Protein AF-A0A653IXB2-F1 (afdb_monomer_lite)

Sequence (99 aa):
MSFIGHFTPVKSPQSNGISEAFVHTQKRDYVHVSPLRDAAAALALIETWIEDYNDYHPHSGLKMRSPRG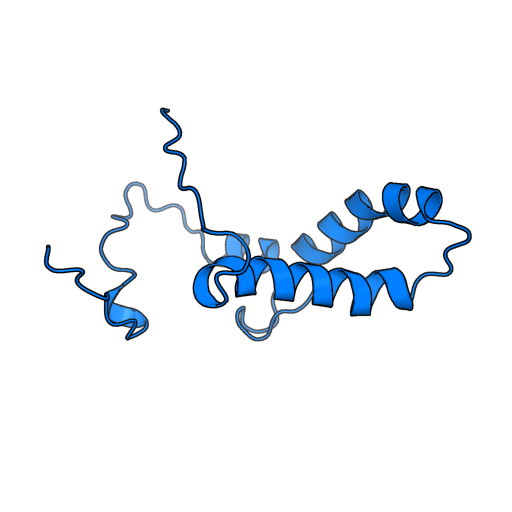FERVRLPRPEGCPVKKWRARLGIKAQTHRQ

Foldseek 3Di:
DDDDDDDDDDPPCVPCVVVVVVVVCCCVPPVVPDPDPDVVSVVVCPVVVVVCQQAPQFDVVQVGGHNVRSVVVVDDDDPDDDPPPPVVPPPPDDPPPDD

Radius of gyration: 18.0 Å; chains: 1; bounding box: 39×37×47 Å

pLDDT: mean 76.69, std 21.0, range [33.31, 96.44]

Structure (mmCIF, N/CA/C/O backbone):
data_AF-A0A653IXB2-F1
#
_entry.id   AF-A0A653IXB2-F1
#
loop_
_atom_site.group_PDB
_atom_site.id
_atom_site.type_symbol
_atom_site.label_atom_id
_atom_site.label_alt_id
_atom_site.label_comp_id
_atom_site.label_asym_id
_atom_site.label_entity_id
_atom_site.label_seq_id
_atom_site.pdbx_PDB_ins_code
_atom_site.Cartn_x
_atom_site.Cartn_y
_atom_site.Cartn_z
_atom_site.occupancy
_atom_site.B_iso_or_equiv
_atom_site.auth_seq_id
_atom_site.auth_comp_id
_atom_site.auth_asym_id
_atom_site.auth_atom_id
_atom_site.pdbx_PDB_model_num
ATOM 1 N N . MET A 1 1 ? -8.969 25.771 6.276 1.00 61.66 1 MET A N 1
ATOM 2 C CA . MET A 1 1 ? -8.312 24.705 7.063 1.00 61.66 1 MET A CA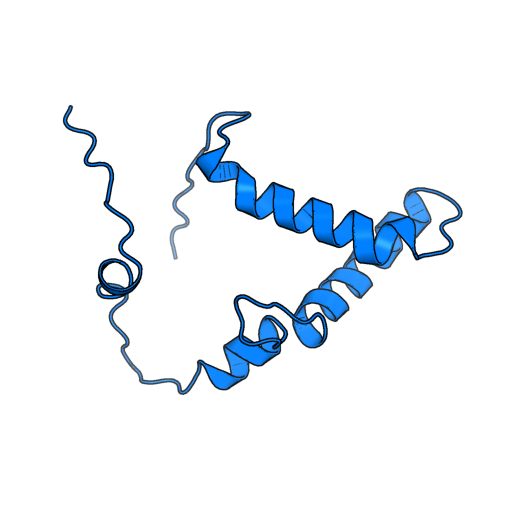 1
ATOM 3 C C . MET A 1 1 ? -6.826 25.007 7.146 1.00 61.66 1 MET A C 1
ATOM 5 O O . MET A 1 1 ? -6.214 25.133 6.095 1.00 61.66 1 MET A O 1
ATOM 9 N N . SER A 1 2 ? -6.253 25.118 8.344 1.00 72.88 2 SER A N 1
ATOM 10 C CA . SER A 1 2 ? -4.796 25.217 8.513 1.00 72.88 2 SER A CA 1
ATOM 11 C C . SER A 1 2 ? -4.231 23.827 8.803 1.00 72.88 2 SER A C 1
ATOM 13 O O . SER A 1 2 ? -4.715 23.153 9.711 1.00 72.88 2 SER A O 1
ATOM 15 N N . PHE A 1 3 ? -3.237 23.384 8.031 1.00 78.88 3 PHE A N 1
ATOM 16 C CA . PHE A 1 3 ? -2.489 22.158 8.322 1.00 78.88 3 PHE A CA 1
ATOM 17 C C . PHE A 1 3 ? -1.435 22.446 9.395 1.00 78.88 3 PHE A C 1
ATOM 19 O O . PHE A 1 3 ? -0.648 23.378 9.255 1.00 78.88 3 PHE A O 1
ATOM 26 N N . ILE A 1 4 ? -1.413 21.639 10.459 1.00 82.38 4 ILE A N 1
ATOM 27 C CA . ILE A 1 4 ? -0.357 21.673 11.479 1.00 82.38 4 ILE A CA 1
ATOM 28 C C . ILE A 1 4 ? 0.610 20.526 11.183 1.00 82.38 4 ILE A C 1
ATOM 30 O O . ILE A 1 4 ? 0.254 19.353 11.317 1.00 82.38 4 ILE A O 1
ATOM 34 N N . GLY A 1 5 ? 1.828 20.867 10.764 1.00 77.88 5 GLY A N 1
ATOM 35 C CA . GLY A 1 5 ? 2.900 19.898 10.550 1.00 77.88 5 GLY A CA 1
ATOM 36 C C . GLY A 1 5 ? 3.445 19.374 11.878 1.00 77.88 5 GLY A C 1
ATOM 37 O O . GLY A 1 5 ? 3.700 20.148 12.796 1.00 77.88 5 GLY A O 1
ATOM 38 N N . HIS A 1 6 ? 3.641 18.061 11.967 1.00 76.38 6 HIS A N 1
ATOM 39 C CA . HIS A 1 6 ? 4.327 17.414 13.083 1.00 76.38 6 HIS A CA 1
ATOM 40 C C . HIS A 1 6 ? 5.540 16.684 12.511 1.00 76.38 6 HIS A C 1
ATOM 42 O O . HIS A 1 6 ? 5.379 15.777 11.696 1.00 76.38 6 HIS A O 1
ATOM 48 N N . PHE A 1 7 ? 6.747 17.099 12.895 1.00 75.75 7 PHE A N 1
ATOM 49 C CA . PHE A 1 7 ? 7.979 16.454 12.448 1.00 75.75 7 PHE A CA 1
ATOM 50 C C . PHE A 1 7 ? 8.381 15.367 13.442 1.00 75.75 7 PHE A C 1
ATOM 52 O O . PHE A 1 7 ? 8.502 15.627 14.641 1.00 75.75 7 PHE A O 1
ATOM 59 N N . THR A 1 8 ? 8.580 14.149 12.948 1.00 69.69 8 THR A N 1
ATOM 60 C CA . THR A 1 8 ? 9.075 13.032 13.749 1.00 69.69 8 THR A CA 1
ATOM 61 C C . THR A 1 8 ? 10.584 12.876 13.540 1.00 69.69 8 THR A C 1
ATOM 63 O O . THR A 1 8 ? 11.067 12.983 12.411 1.00 69.69 8 THR A O 1
ATOM 66 N N . PRO A 1 9 ? 11.365 12.625 14.605 1.00 72.31 9 PRO A N 1
ATOM 67 C CA . PRO A 1 9 ? 12.784 12.329 14.466 1.00 72.31 9 PRO A CA 1
ATOM 68 C C . PRO A 1 9 ? 13.020 11.094 13.590 1.00 72.31 9 PRO A C 1
ATOM 70 O O . PRO A 1 9 ? 12.300 10.094 13.678 1.00 72.31 9 PRO A O 1
ATOM 73 N N . VAL A 1 10 ? 14.075 11.148 12.777 1.00 67.88 10 VAL A N 1
ATOM 74 C CA . VAL A 1 10 ? 14.513 10.029 11.934 1.00 67.88 10 VAL A CA 1
ATOM 75 C C . VAL A 1 10 ? 14.773 8.801 12.818 1.00 67.88 10 VAL A C 1
ATOM 77 O O . VAL A 1 10 ? 15.499 8.894 13.804 1.00 67.88 10 VAL A O 1
ATOM 80 N N . LYS A 1 11 ? 14.185 7.651 12.452 1.00 66.81 11 LYS A N 1
ATOM 81 C CA . LYS A 1 11 ? 14.267 6.365 13.181 1.00 66.81 11 LYS A CA 1
ATOM 82 C C . LYS A 1 11 ? 13.621 6.358 14.576 1.00 66.81 11 LYS A C 1
ATOM 84 O O . LYS A 1 11 ? 14.078 5.628 15.447 1.00 66.81 11 LYS A O 1
ATOM 89 N N . SER A 1 12 ? 12.549 7.120 14.802 1.00 73.12 12 SER A N 1
ATOM 90 C CA . SER A 1 12 ? 11.692 6.930 15.983 1.00 73.12 12 SER A CA 1
ATOM 91 C C . SER A 1 12 ? 10.814 5.674 15.804 1.00 73.12 12 SER A C 1
ATOM 93 O O . SER A 1 12 ? 9.865 5.717 15.013 1.00 73.12 12 SER A O 1
ATOM 95 N N . PRO A 1 13 ? 11.064 4.567 16.535 1.00 66.75 13 PRO A N 1
ATOM 96 C CA . PRO A 1 13 ? 10.354 3.305 16.307 1.00 66.75 13 PRO A CA 1
ATOM 97 C C . PRO A 1 13 ? 8.852 3.411 16.596 1.00 66.75 13 PRO A C 1
ATOM 99 O O . PRO A 1 13 ? 8.041 2.788 15.915 1.00 66.75 13 PRO A O 1
ATOM 102 N N . GLN A 1 14 ? 8.453 4.235 17.576 1.00 68.25 14 GLN A N 1
ATOM 103 C CA . GLN A 1 14 ? 7.035 4.398 17.913 1.00 68.25 14 GLN A CA 1
ATOM 104 C C . GLN A 1 14 ? 6.246 5.174 16.853 1.00 68.25 14 GLN A C 1
ATOM 106 O O . GLN A 1 14 ? 5.060 4.909 16.678 1.00 68.25 14 GLN A O 1
ATOM 111 N N . SER A 1 15 ? 6.868 6.139 16.168 1.00 69.19 15 SER A N 1
ATOM 112 C CA . SER A 1 15 ? 6.150 6.988 15.206 1.00 69.19 15 SER A CA 1
ATOM 113 C C . SER A 1 15 ? 6.157 6.431 13.782 1.00 69.19 15 SER A C 1
ATOM 115 O O . SER A 1 15 ? 5.178 6.612 13.060 1.00 69.19 15 SER A O 1
ATOM 117 N N . ASN A 1 16 ? 7.201 5.692 13.395 1.00 80.31 16 ASN A N 1
ATOM 118 C CA . ASN A 1 16 ? 7.332 5.154 12.039 1.00 80.31 16 ASN A CA 1
ATOM 119 C C . ASN A 1 16 ? 6.723 3.758 11.860 1.00 80.31 16 ASN A C 1
ATOM 121 O O . ASN A 1 16 ? 6.485 3.354 10.723 1.00 80.31 16 ASN A O 1
ATOM 125 N N . GLY A 1 17 ? 6.411 3.043 12.947 1.00 85.38 17 GLY A N 1
ATOM 126 C CA . GLY A 1 17 ? 5.964 1.647 12.882 1.00 85.38 17 GLY A CA 1
ATOM 127 C C . GLY A 1 17 ? 4.738 1.403 11.990 1.00 85.38 17 GLY A C 1
ATOM 128 O O . GLY A 1 17 ? 4.657 0.366 11.338 1.00 85.38 17 GLY A O 1
ATOM 129 N N . ILE A 1 18 ? 3.809 2.364 11.889 1.00 85.31 18 ILE A N 1
ATOM 130 C CA . ILE A 1 18 ? 2.649 2.253 10.981 1.00 85.31 18 ILE A CA 1
ATOM 131 C C . ILE A 1 18 ? 3.091 2.305 9.512 1.00 85.31 18 ILE A C 1
ATOM 133 O O . ILE A 1 18 ? 2.650 1.487 8.707 1.00 85.31 18 ILE A O 1
ATOM 137 N N . SER A 1 19 ? 3.972 3.247 9.167 1.00 86.94 19 SER A N 1
ATOM 138 C CA . SER A 1 19 ? 4.494 3.388 7.803 1.00 86.94 19 SER A CA 1
ATOM 139 C C . SER A 1 19 ? 5.342 2.175 7.411 1.00 86.94 19 SER A C 1
ATOM 141 O O . SER A 1 19 ? 5.179 1.612 6.330 1.00 86.94 19 SER A O 1
ATOM 143 N N . GLU A 1 20 ? 6.191 1.703 8.325 1.00 89.81 20 GLU A N 1
ATOM 144 C CA . GLU A 1 20 ? 7.020 0.513 8.118 1.00 89.81 20 GLU A CA 1
ATOM 145 C C . GLU A 1 20 ? 6.168 -0.745 7.890 1.00 89.81 20 GLU A C 1
ATOM 147 O O . GLU A 1 2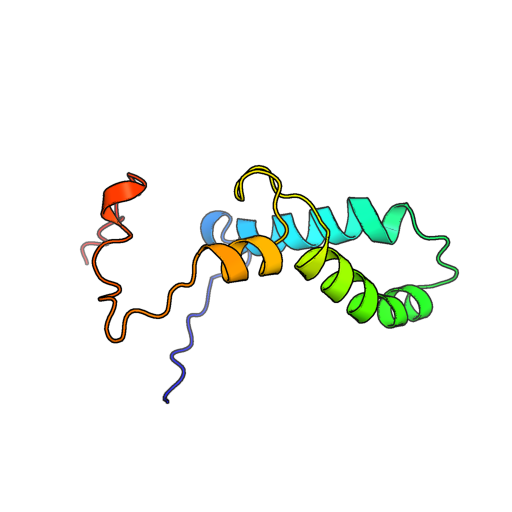0 ? 6.417 -1.494 6.943 1.00 89.81 20 GLU A O 1
ATOM 152 N N . ALA A 1 21 ? 5.115 -0.949 8.692 1.00 89.19 21 ALA A N 1
ATOM 153 C CA . ALA A 1 21 ? 4.183 -2.064 8.520 1.00 89.19 21 ALA A CA 1
ATOM 154 C C . ALA A 1 21 ? 3.416 -1.994 7.187 1.00 89.19 21 ALA A C 1
ATOM 156 O O . ALA A 1 21 ? 3.198 -3.025 6.538 1.00 89.19 21 ALA A O 1
ATOM 157 N N . PHE A 1 22 ? 3.037 -0.788 6.752 1.00 90.56 22 PHE A N 1
ATOM 158 C CA . PHE A 1 22 ? 2.409 -0.573 5.449 1.00 90.56 22 PHE A CA 1
ATOM 159 C C . PHE A 1 22 ? 3.349 -0.976 4.305 1.00 90.56 22 PHE A C 1
ATOM 161 O O . PHE A 1 22 ? 2.997 -1.832 3.492 1.00 90.56 22 PHE A O 1
ATOM 168 N N . VAL A 1 23 ? 4.578 -0.448 4.287 1.00 92.62 23 VAL A N 1
ATOM 169 C CA . VAL A 1 23 ? 5.575 -0.774 3.251 1.00 92.62 23 VAL A CA 1
ATOM 170 C C . VAL A 1 23 ? 5.901 -2.267 3.244 1.00 92.62 23 VAL A C 1
ATOM 172 O O . VAL A 1 23 ? 6.059 -2.860 2.176 1.00 92.62 23 VAL A O 1
ATOM 175 N N . HIS A 1 24 ? 5.980 -2.897 4.417 1.00 93.69 24 HIS A N 1
ATOM 176 C CA . HIS A 1 24 ? 6.203 -4.335 4.520 1.00 93.69 24 HIS A CA 1
ATOM 177 C C . HIS A 1 24 ? 5.071 -5.139 3.862 1.00 93.69 24 HIS A C 1
ATOM 179 O O . HIS A 1 24 ? 5.344 -6.054 3.087 1.00 93.69 24 HIS A O 1
ATOM 185 N N . THR A 1 25 ? 3.813 -4.770 4.118 1.00 92.38 25 THR A N 1
ATOM 186 C CA . THR A 1 25 ? 2.639 -5.406 3.495 1.00 92.38 25 THR A CA 1
ATOM 187 C C . THR A 1 25 ? 2.664 -5.229 1.978 1.00 92.38 25 THR A C 1
ATOM 189 O O . THR A 1 25 ? 2.541 -6.206 1.243 1.00 92.38 25 THR A O 1
ATOM 192 N N . GLN A 1 26 ? 2.939 -4.010 1.504 1.00 93.06 26 GLN A N 1
ATOM 193 C CA . GLN A 1 26 ? 3.019 -3.703 0.076 1.00 93.06 26 GLN A CA 1
ATOM 194 C C . GLN A 1 26 ? 4.075 -4.557 -0.639 1.00 93.06 26 GLN A C 1
ATOM 196 O O . GLN A 1 26 ? 3.831 -5.115 -1.709 1.00 93.06 26 GLN A O 1
ATOM 201 N N . LYS A 1 27 ? 5.258 -4.692 -0.031 1.00 93.88 27 LYS A N 1
ATOM 202 C CA . LYS A 1 27 ? 6.329 -5.521 -0.585 1.00 93.88 27 LYS A CA 1
ATOM 203 C C . LYS A 1 27 ? 5.948 -6.999 -0.584 1.00 93.88 27 LYS A C 1
ATOM 205 O O . LYS A 1 27 ? 6.089 -7.658 -1.607 1.00 93.88 27 LYS A O 1
ATOM 210 N N . ARG A 1 28 ? 5.486 -7.524 0.554 1.00 95.00 28 ARG A N 1
ATOM 211 C CA . ARG A 1 28 ? 5.156 -8.945 0.737 1.00 95.00 28 ARG A CA 1
ATOM 212 C C . ARG A 1 28 ? 4.069 -9.415 -0.231 1.00 95.00 28 ARG A C 1
ATOM 214 O O . ARG A 1 28 ? 4.275 -10.423 -0.893 1.00 95.00 28 ARG A O 1
ATOM 221 N N . ASP A 1 29 ? 2.962 -8.681 -0.314 1.00 93.12 29 ASP A N 1
ATOM 222 C CA . ASP A 1 29 ? 1.738 -9.174 -0.960 1.00 93.12 29 ASP A CA 1
ATOM 223 C C . ASP A 1 29 ? 1.573 -8.734 -2.405 1.00 93.12 29 ASP A C 1
ATOM 225 O O . ASP A 1 29 ? 0.735 -9.291 -3.100 1.00 93.12 29 ASP A O 1
ATOM 229 N N . TYR A 1 30 ? 2.352 -7.752 -2.863 1.00 94.19 30 TYR A N 1
ATOM 230 C CA . TYR A 1 30 ? 2.231 -7.241 -4.225 1.00 94.19 30 TYR A CA 1
ATOM 231 C C . TYR A 1 30 ? 3.556 -7.311 -4.969 1.00 94.19 30 TYR A C 1
ATOM 233 O O . TYR A 1 30 ? 3.630 -7.952 -6.014 1.00 94.19 30 TYR A O 1
ATOM 241 N N . VAL A 1 31 ? 4.625 -6.721 -4.422 1.00 93.69 31 VAL A N 1
ATOM 242 C CA . VAL A 1 31 ? 5.924 -6.673 -5.120 1.00 93.69 31 VAL A CA 1
ATOM 243 C C . VAL A 1 31 ? 6.505 -8.072 -5.319 1.00 93.69 31 VAL A C 1
ATOM 245 O O . VAL A 1 31 ? 6.889 -8.408 -6.432 1.00 93.69 31 VAL A O 1
ATOM 248 N N . HIS A 1 32 ? 6.555 -8.899 -4.271 1.00 93.75 32 HIS A N 1
ATOM 249 C CA . HIS A 1 32 ? 7.177 -10.227 -4.357 1.00 93.75 32 HIS A CA 1
ATOM 250 C C . HIS A 1 32 ? 6.337 -11.267 -5.111 1.00 93.75 32 HIS A C 1
ATOM 252 O O . HIS A 1 32 ? 6.883 -12.285 -5.525 1.00 93.75 32 HIS A O 1
ATOM 258 N N . VAL A 1 33 ? 5.031 -11.035 -5.283 1.00 92.62 33 VAL A N 1
ATOM 259 C CA . VAL A 1 33 ? 4.134 -11.963 -5.998 1.00 92.62 33 VAL A CA 1
ATOM 260 C C . VAL A 1 33 ? 3.880 -11.549 -7.447 1.00 92.62 33 VAL A C 1
ATOM 262 O O . VAL A 1 33 ? 3.411 -12.359 -8.243 1.00 92.62 33 VAL A O 1
ATOM 265 N N . SER A 1 34 ? 4.178 -10.296 -7.804 1.00 92.12 34 SER A N 1
ATOM 266 C CA . SER A 1 34 ? 3.998 -9.793 -9.163 1.00 92.12 34 SER A CA 1
ATOM 267 C C . SER A 1 34 ? 5.216 -10.130 -10.029 1.00 92.12 34 SER A C 1
ATOM 269 O O . SER A 1 34 ? 6.351 -9.906 -9.600 1.00 92.12 34 SER A O 1
ATOM 271 N N . PRO A 1 35 ? 5.030 -10.602 -11.274 1.00 91.56 35 PRO A N 1
ATOM 272 C CA . PRO A 1 35 ? 6.127 -10.754 -12.221 1.00 91.56 35 PRO A CA 1
ATOM 273 C C . PR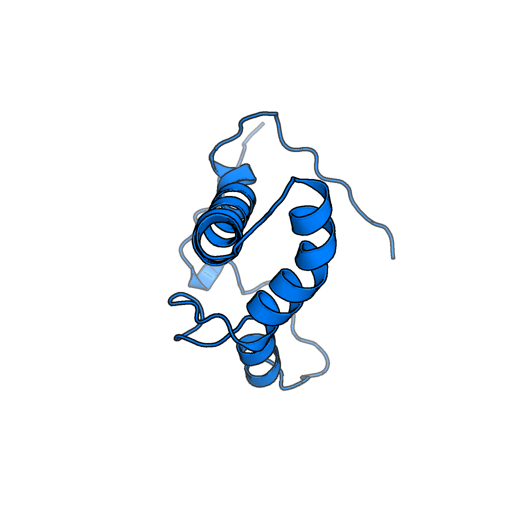O A 1 35 ? 6.581 -9.370 -12.708 1.00 91.56 35 PRO A C 1
ATOM 275 O O . PRO A 1 35 ? 6.045 -8.813 -13.665 1.00 91.56 35 PRO A O 1
ATOM 278 N N . LEU A 1 36 ? 7.564 -8.792 -12.023 1.00 92.56 36 LEU A N 1
ATOM 279 C CA . LEU A 1 36 ? 8.108 -7.472 -12.336 1.00 92.56 36 LEU A CA 1
ATOM 280 C C . LEU A 1 36 ? 9.369 -7.608 -13.189 1.00 92.56 36 LEU A C 1
ATOM 282 O O . LEU A 1 36 ? 10.276 -8.370 -12.860 1.00 92.56 36 LEU A O 1
ATOM 286 N N . ARG A 1 37 ? 9.436 -6.850 -14.287 1.00 90.44 37 ARG A N 1
ATOM 287 C CA . ARG A 1 37 ? 10.612 -6.820 -15.173 1.00 90.44 37 ARG A CA 1
ATOM 288 C C . ARG A 1 37 ? 11.686 -5.850 -14.683 1.00 90.44 37 ARG A C 1
ATOM 290 O O . ARG A 1 37 ? 12.869 -6.117 -14.856 1.00 90.44 37 ARG A O 1
ATOM 297 N N . ASP A 1 38 ? 11.266 -4.739 -14.084 1.00 92.75 38 ASP A N 1
ATOM 298 C CA . ASP A 1 38 ? 12.122 -3.688 -13.541 1.00 92.75 38 ASP A CA 1
ATOM 299 C C . ASP A 1 38 ? 11.359 -2.831 -12.507 1.00 92.75 38 ASP A C 1
ATOM 301 O O . ASP A 1 38 ? 10.183 -3.063 -12.205 1.00 92.75 38 ASP A O 1
ATOM 305 N N . ALA A 1 39 ? 12.043 -1.831 -11.945 1.00 92.69 39 ALA A N 1
ATOM 306 C CA . ALA A 1 39 ? 11.461 -0.911 -10.972 1.00 92.69 39 ALA A CA 1
ATOM 307 C C . ALA A 1 39 ? 10.403 0.031 -11.578 1.00 92.69 39 ALA A C 1
ATOM 309 O O . ALA A 1 39 ? 9.487 0.439 -10.867 1.00 92.69 39 ALA A O 1
ATOM 310 N N . ALA A 1 40 ? 10.495 0.370 -12.867 1.00 95.62 40 ALA A N 1
ATOM 311 C CA . ALA A 1 40 ? 9.525 1.247 -13.521 1.00 95.62 40 ALA A CA 1
ATOM 312 C C . ALA A 1 40 ? 8.163 0.550 -13.654 1.00 95.62 40 ALA A C 1
ATOM 314 O O . ALA A 1 40 ? 7.130 1.159 -13.375 1.00 95.62 40 ALA A O 1
ATOM 315 N N . ALA A 1 41 ? 8.166 -0.746 -13.975 1.00 93.44 41 ALA A N 1
ATOM 316 C CA . ALA A 1 41 ? 6.969 -1.579 -13.963 1.00 93.44 41 ALA A CA 1
ATOM 317 C C . ALA A 1 41 ? 6.329 -1.636 -12.567 1.00 93.44 41 ALA A C 1
ATOM 319 O O . ALA A 1 41 ? 5.111 -1.545 -12.447 1.00 93.44 41 ALA A O 1
ATOM 320 N N . ALA A 1 42 ? 7.137 -1.728 -11.506 1.00 91.25 42 ALA A N 1
ATOM 321 C CA . ALA A 1 42 ? 6.626 -1.695 -10.137 1.00 91.25 42 ALA A CA 1
ATOM 322 C C . ALA A 1 42 ? 5.954 -0.352 -9.816 1.00 91.25 42 ALA A C 1
ATOM 324 O O . ALA A 1 42 ? 4.838 -0.340 -9.307 1.00 91.25 42 ALA A O 1
ATOM 325 N N . LEU A 1 43 ? 6.601 0.771 -10.152 1.00 94.62 43 LEU A N 1
ATOM 326 C CA . LEU A 1 43 ? 6.056 2.115 -9.932 1.00 94.62 43 LEU A CA 1
ATOM 327 C C . LEU A 1 43 ? 4.725 2.326 -10.664 1.00 94.62 43 LEU A C 1
ATOM 329 O O . LEU A 1 43 ? 3.806 2.901 -10.085 1.00 94.62 43 LEU A O 1
ATOM 333 N N . ALA A 1 44 ? 4.602 1.818 -11.892 1.00 95.19 44 ALA A N 1
ATOM 334 C CA . ALA A 1 44 ? 3.368 1.897 -12.672 1.00 95.19 44 ALA A CA 1
ATOM 335 C C . ALA A 1 44 ? 2.194 1.127 -12.036 1.00 95.19 44 ALA A C 1
ATOM 337 O O . ALA A 1 44 ? 1.040 1.466 -12.276 1.00 95.19 44 ALA A O 1
ATOM 338 N N . LEU A 1 45 ? 2.475 0.110 -11.213 1.00 94.94 45 LEU A N 1
ATOM 339 C CA . LEU A 1 45 ? 1.460 -0.720 -10.556 1.00 94.94 45 LEU A CA 1
ATOM 340 C C . LEU A 1 45 ? 1.088 -0.241 -9.147 1.00 94.94 45 LEU A C 1
ATOM 342 O O . LEU A 1 45 ? 0.093 -0.713 -8.600 1.00 94.94 45 LEU A O 1
ATOM 346 N N . ILE A 1 46 ? 1.841 0.700 -8.561 1.00 94.50 46 ILE A N 1
ATOM 347 C CA . ILE A 1 46 ? 1.609 1.168 -7.184 1.00 94.50 46 ILE A CA 1
ATOM 348 C C . ILE A 1 46 ? 0.180 1.673 -6.996 1.00 94.50 46 ILE A C 1
ATOM 350 O O . ILE A 1 46 ? -0.456 1.311 -6.012 1.00 94.50 46 ILE A O 1
ATOM 354 N N . GLU A 1 47 ? -0.336 2.477 -7.925 1.00 95.12 47 GLU A N 1
ATOM 355 C CA . GLU A 1 47 ? -1.701 3.005 -7.827 1.00 95.12 47 GLU A CA 1
ATOM 356 C C . GLU A 1 47 ? -2.737 1.875 -7.796 1.00 95.12 47 GLU A C 1
ATOM 358 O O . GLU A 1 47 ? -3.616 1.854 -6.937 1.00 95.12 47 GLU A O 1
ATOM 363 N N . THR A 1 48 ? -2.573 0.876 -8.667 1.00 95.88 48 THR A N 1
ATOM 364 C CA . THR A 1 48 ? -3.453 -0.299 -8.705 1.00 95.88 48 THR A CA 1
ATOM 365 C C . THR A 1 48 ? -3.394 -1.083 -7.396 1.00 95.88 48 THR A C 1
ATOM 367 O O . THR A 1 48 ? -4.429 -1.479 -6.865 1.00 95.88 48 THR A O 1
ATOM 370 N N . TRP A 1 49 ? -2.200 -1.282 -6.839 1.00 95.94 49 TRP A N 1
ATOM 371 C CA . TRP A 1 49 ? -2.050 -1.996 -5.574 1.00 95.94 49 TRP A CA 1
ATOM 372 C C . TRP A 1 49 ? -2.596 -1.216 -4.375 1.00 95.94 49 TRP A C 1
ATOM 374 O O . TRP A 1 49 ? -3.100 -1.827 -3.437 1.00 95.94 49 TRP A O 1
ATOM 384 N N . ILE A 1 50 ? -2.519 0.117 -4.391 1.00 95.50 50 ILE A N 1
ATOM 385 C CA . ILE A 1 50 ? -3.122 0.963 -3.353 1.00 95.50 50 ILE A CA 1
ATOM 386 C C . ILE A 1 50 ? -4.648 0.847 -3.391 1.00 95.50 50 ILE A C 1
ATOM 388 O O . ILE A 1 50 ? -5.275 0.739 -2.336 1.00 95.50 50 ILE A O 1
ATOM 392 N N . GLU A 1 51 ? -5.258 0.851 -4.576 1.00 96.44 51 GLU A N 1
ATOM 393 C CA . GLU A 1 51 ? -6.706 0.654 -4.697 1.00 96.44 51 GLU A CA 1
ATOM 394 C C . GLU A 1 51 ? -7.119 -0.752 -4.236 1.00 96.44 51 GLU A C 1
ATOM 396 O O . GLU A 1 51 ? -8.053 -0.874 -3.441 1.00 96.44 51 GLU A O 1
ATOM 401 N N . ASP A 1 52 ? -6.375 -1.798 -4.616 1.00 95.44 52 ASP A N 1
ATOM 402 C CA . ASP A 1 52 ? -6.636 -3.166 -4.141 1.00 95.44 52 ASP A CA 1
ATOM 403 C C . ASP A 1 52 ? -6.520 -3.285 -2.611 1.00 95.44 52 ASP A C 1
ATOM 405 O O . ASP A 1 52 ? -7.412 -3.818 -1.939 1.00 95.44 52 ASP A O 1
ATOM 409 N N . TYR A 1 53 ? -5.476 -2.678 -2.038 1.00 95.00 53 TYR A N 1
ATOM 410 C CA . TYR A 1 53 ? -5.283 -2.590 -0.594 1.00 95.00 53 TYR A CA 1
ATOM 411 C C . TYR A 1 53 ? -6.480 -1.935 0.101 1.00 95.00 53 TYR A C 1
ATOM 413 O O . TYR A 1 53 ? -6.976 -2.431 1.112 1.00 95.00 53 TYR A O 1
ATOM 421 N N . ASN A 1 54 ? -6.969 -0.825 -0.449 1.00 94.75 54 ASN A N 1
ATOM 422 C CA . ASN A 1 54 ? -8.033 -0.041 0.161 1.00 94.75 54 ASN A CA 1
ATOM 423 C C . ASN A 1 54 ? -9.41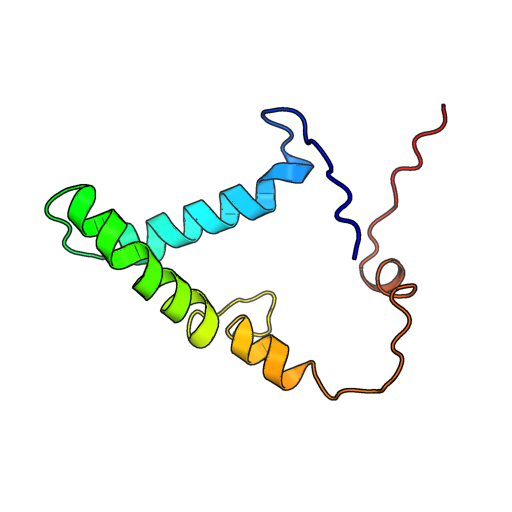9 -0.681 0.033 1.00 94.75 54 ASN A C 1
ATOM 425 O O . ASN A 1 54 ? -10.242 -0.499 0.938 1.00 94.75 54 ASN A O 1
ATOM 429 N N . ASP A 1 55 ? -9.696 -1.412 -1.050 1.00 95.06 55 ASP A N 1
ATOM 430 C CA . ASP A 1 55 ? -11.026 -1.966 -1.313 1.00 95.06 55 ASP A CA 1
ATOM 431 C C . ASP A 1 55 ? -11.177 -3.456 -0.993 1.00 95.06 55 ASP A C 1
ATOM 433 O O . ASP A 1 55 ? -12.269 -3.844 -0.558 1.00 95.06 55 ASP A O 1
ATOM 437 N N . TYR A 1 56 ? -10.112 -4.262 -1.067 1.00 93.88 56 TYR A N 1
ATOM 438 C CA . TYR A 1 56 ? -10.212 -5.724 -0.941 1.00 93.88 56 TYR A CA 1
ATOM 439 C C . TYR A 1 56 ? -9.315 -6.347 0.135 1.00 93.88 56 TYR A C 1
ATOM 441 O O . TYR A 1 56 ? -9.717 -7.349 0.733 1.00 93.88 56 TYR A O 1
ATOM 449 N N . HIS A 1 57 ? -8.148 -5.770 0.441 1.00 90.50 57 HIS A N 1
ATOM 450 C CA . HIS A 1 57 ? -7.182 -6.411 1.342 1.00 90.50 57 HIS A CA 1
ATOM 451 C C . HIS A 1 57 ? -7.725 -6.600 2.777 1.00 90.50 57 HIS A C 1
ATOM 453 O O . HIS A 1 57 ? -8.151 -5.635 3.418 1.00 90.50 57 HIS A O 1
ATOM 459 N N . PRO A 1 58 ? -7.725 -7.828 3.331 1.00 92.88 58 PRO A N 1
ATOM 460 C CA . PRO A 1 58 ? -8.340 -8.092 4.627 1.00 92.88 58 PRO A CA 1
ATOM 461 C C . PRO A 1 58 ? -7.405 -7.760 5.798 1.00 92.88 58 PRO A C 1
ATOM 463 O O . PRO A 1 58 ? -6.295 -8.277 5.898 1.00 92.88 58 PRO A O 1
ATOM 466 N N . HIS A 1 59 ? -7.892 -6.973 6.764 1.00 91.50 59 HIS A N 1
ATOM 467 C CA . HIS A 1 59 ? -7.125 -6.623 7.965 1.00 91.50 59 HIS A CA 1
ATOM 468 C C . HIS A 1 59 ? -7.722 -7.217 9.241 1.00 91.50 59 HIS A C 1
ATOM 470 O O . HIS A 1 59 ? -8.873 -6.943 9.592 1.00 91.50 59 HIS A O 1
ATOM 476 N N . SER A 1 60 ? -6.914 -7.943 10.018 1.00 89.44 60 SER A N 1
ATOM 477 C CA . SER A 1 60 ? -7.328 -8.512 11.312 1.00 89.44 60 SER A CA 1
ATOM 478 C C . SER A 1 60 ? -7.829 -7.439 12.291 1.00 89.44 60 SER A C 1
ATOM 480 O O . SER A 1 60 ? -8.895 -7.592 12.890 1.00 89.44 60 SER A O 1
ATOM 482 N N . GLY A 1 61 ? -7.137 -6.296 12.366 1.00 88.44 61 GLY A N 1
ATOM 483 C CA . GLY A 1 61 ? -7.551 -5.133 13.162 1.00 88.44 61 GLY A CA 1
ATOM 484 C C . GLY A 1 61 ? -8.864 -4.479 12.705 1.00 88.44 61 GLY A C 1
ATOM 485 O O . GLY A 1 61 ? -9.487 -3.760 13.484 1.00 88.44 61 GLY A O 1
ATOM 486 N N . LEU A 1 62 ? -9.322 -4.762 11.479 1.00 91.69 62 LEU A N 1
ATOM 487 C CA . LEU A 1 62 ? -10.571 -4.252 10.900 1.00 91.69 62 LEU A CA 1
ATOM 488 C C . LEU A 1 62 ? -11.659 -5.334 10.789 1.00 91.69 62 LEU A C 1
ATOM 490 O O . LEU A 1 62 ? -12.577 -5.209 9.978 1.00 91.69 62 LEU A O 1
ATOM 494 N N . LYS A 1 63 ? -11.587 -6.402 11.599 1.00 92.81 63 LYS A N 1
ATOM 495 C CA . LYS A 1 63 ? -12.506 -7.557 11.527 1.00 92.81 63 LYS A CA 1
ATOM 496 C C . LYS A 1 63 ? -12.518 -8.214 10.139 1.00 92.81 63 LYS A C 1
ATOM 498 O O . LYS A 1 63 ? -13.582 -8.556 9.628 1.00 92.81 63 LYS A O 1
ATOM 503 N N . MET A 1 64 ? -11.340 -8.351 9.534 1.00 93.81 64 MET A N 1
ATOM 504 C CA . MET A 1 64 ? -11.130 -8.915 8.194 1.00 93.81 64 MET A CA 1
ATOM 505 C C . MET A 1 64 ? -11.793 -8.125 7.058 1.00 93.81 64 MET A C 1
ATOM 507 O O . MET A 1 64 ? -12.007 -8.660 5.976 1.00 93.81 64 MET A O 1
ATOM 511 N N . ARG A 1 65 ? -12.109 -6.845 7.281 1.00 92.44 65 ARG A N 1
ATOM 512 C CA . ARG A 1 65 ? -12.571 -5.929 6.230 1.00 92.44 65 ARG A CA 1
ATOM 513 C C . ARG A 1 65 ? -11.395 -5.156 5.638 1.00 92.44 65 ARG A C 1
ATOM 515 O O . ARG A 1 65 ? -10.374 -4.979 6.307 1.00 92.44 65 ARG A O 1
ATOM 522 N N . SER A 1 66 ? -11.585 -4.658 4.422 1.00 94.19 66 SER A N 1
ATOM 523 C CA . SER A 1 66 ? -10.706 -3.662 3.812 1.00 94.19 66 SER A CA 1
ATOM 524 C C . SER A 1 66 ? -10.855 -2.290 4.476 1.00 94.19 66 SER A C 1
ATOM 526 O O . SER A 1 66 ? -11.875 -2.046 5.135 1.00 94.19 66 SER A O 1
ATOM 528 N N . PRO A 1 67 ? -9.880 -1.376 4.325 1.00 93.69 67 PRO A N 1
ATOM 529 C CA . PRO A 1 67 ? -9.949 -0.024 4.874 1.00 93.69 67 PRO A CA 1
ATOM 530 C C . PRO A 1 67 ? -11.236 0.712 4.484 1.00 93.69 67 PRO A C 1
ATOM 532 O O . PRO A 1 67 ? -12.007 1.110 5.362 1.00 93.69 67 PRO A O 1
ATOM 535 N N . ARG A 1 68 ? -11.557 0.788 3.185 1.00 94.44 68 ARG A N 1
ATOM 536 C CA . ARG A 1 68 ? -12.801 1.421 2.719 1.00 94.44 68 ARG A CA 1
ATOM 537 C C . ARG A 1 68 ? -14.031 0.623 3.140 1.00 94.44 68 ARG A C 1
ATOM 539 O O . ARG A 1 68 ? -15.052 1.202 3.505 1.00 94.44 68 ARG A O 1
ATOM 546 N N . GLY A 1 69 ? -13.948 -0.709 3.159 1.00 92.75 69 GLY A N 1
ATOM 547 C CA . GLY A 1 69 ? -15.014 -1.566 3.683 1.00 92.75 69 GLY A CA 1
ATOM 548 C C . GLY A 1 69 ? -15.327 -1.297 5.158 1.00 92.75 69 GLY A C 1
ATOM 549 O O . GLY A 1 69 ? -16.485 -1.364 5.572 1.00 92.75 69 GLY A O 1
ATOM 550 N N . PHE A 1 70 ? -14.313 -0.961 5.952 1.00 92.19 70 PHE A N 1
ATOM 551 C CA . PHE A 1 70 ? -14.462 -0.581 7.348 1.00 92.19 70 PHE A CA 1
ATOM 552 C C . PHE A 1 70 ? -15.026 0.835 7.497 1.00 92.19 70 PHE A C 1
ATOM 554 O O . PHE A 1 70 ? -15.936 1.036 8.300 1.00 92.19 70 PHE A O 1
ATOM 561 N N . GLU A 1 71 ? -14.554 1.800 6.707 1.00 89.31 71 GLU A N 1
ATOM 562 C CA . GLU A 1 71 ? -15.073 3.175 6.700 1.00 89.31 71 GLU A CA 1
ATOM 563 C C . GLU A 1 71 ? -16.557 3.232 6.329 1.00 89.31 71 GLU A C 1
ATOM 565 O O . GLU A 1 71 ? -17.347 3.821 7.067 1.00 89.31 71 GLU A O 1
ATOM 570 N N . ARG A 1 72 ? -16.959 2.535 5.258 1.00 88.12 72 ARG A N 1
ATOM 571 C CA . ARG A 1 72 ? -18.358 2.450 4.802 1.00 88.12 72 ARG A CA 1
ATOM 572 C C . ARG A 1 72 ? -19.307 1.932 5.889 1.00 88.12 72 ARG A C 1
ATOM 574 O O . ARG A 1 72 ? -20.454 2.353 5.948 1.00 88.12 72 ARG A O 1
ATOM 581 N N . VAL A 1 73 ? -18.832 1.039 6.760 1.00 81.19 73 VAL A N 1
ATOM 582 C CA . VAL A 1 73 ? -19.627 0.442 7.853 1.00 81.19 73 VAL A CA 1
ATOM 583 C C . VAL A 1 73 ? -19.542 1.256 9.143 1.00 81.19 73 VAL A C 1
ATOM 585 O O . VAL A 1 73 ? -20.482 1.268 9.936 1.00 81.19 73 VAL A O 1
ATOM 588 N N . ARG A 1 74 ? -18.416 1.937 9.384 1.00 69.50 74 ARG A N 1
ATOM 589 C CA . ARG A 1 74 ? -18.221 2.799 10.557 1.00 69.50 74 ARG A CA 1
ATOM 590 C C . ARG A 1 74 ? -19.012 4.104 10.455 1.00 69.50 74 ARG A C 1
ATOM 592 O O . ARG A 1 74 ? -19.274 4.705 11.495 1.00 69.50 74 ARG A O 1
ATOM 599 N N . LEU A 1 75 ? -19.382 4.534 9.251 1.00 55.53 75 LEU A N 1
ATOM 600 C CA . LEU A 1 75 ? -20.175 5.737 9.017 1.00 55.53 75 LEU A CA 1
ATOM 601 C C . LEU A 1 75 ? -21.683 5.424 8.900 1.00 55.53 75 LEU A C 1
ATOM 603 O O . LEU A 1 75 ? -22.164 5.137 7.810 1.00 55.53 75 LEU A O 1
ATOM 607 N N . PRO A 1 76 ? -22.503 5.651 9.937 1.00 54.56 76 PRO A N 1
ATOM 608 C CA . PRO A 1 76 ? -23.541 6.661 9.819 1.00 54.56 76 PRO A CA 1
ATOM 609 C C . PRO A 1 76 ? -22.858 8.038 9.906 1.00 54.56 76 PRO A C 1
ATOM 611 O O . PRO A 1 76 ? -21.885 8.187 10.644 1.00 54.56 76 PRO A O 1
ATOM 614 N N . ARG A 1 77 ? -23.323 9.066 9.188 1.00 51.28 77 ARG A N 1
ATOM 615 C CA . ARG A 1 77 ? -23.010 10.453 9.580 1.00 51.28 77 ARG A CA 1
ATOM 616 C C . ARG A 1 77 ? -23.979 10.852 10.695 1.00 51.28 77 ARG A C 1
ATOM 618 O O . ARG A 1 77 ? -25.101 11.226 10.372 1.00 51.28 77 ARG A O 1
ATOM 625 N N . PRO A 1 78 ? -23.608 10.823 11.985 1.00 47.06 78 PRO A N 1
ATOM 626 C CA . PRO A 1 78 ? -24.184 11.767 12.914 1.00 47.06 78 PRO A CA 1
ATOM 627 C C . PRO A 1 78 ? -23.470 13.100 12.681 1.00 47.06 78 PRO A C 1
ATOM 629 O O . PRO A 1 78 ? -22.254 13.210 12.869 1.00 47.06 78 PRO A O 1
ATOM 632 N N . GLU A 1 79 ? -24.226 14.099 12.236 1.00 46.50 79 GLU A N 1
ATOM 633 C CA . GLU A 1 79 ? -23.867 15.507 12.409 1.00 46.50 79 GLU A CA 1
ATOM 634 C C . GLU A 1 79 ? -23.395 15.696 13.867 1.00 46.50 79 GLU A C 1
ATOM 636 O O . GLU A 1 79 ? -24.159 15.495 14.809 1.00 46.50 79 GLU A O 1
ATOM 641 N N . GLY A 1 80 ? -22.104 15.991 14.058 1.00 56.03 80 GLY A N 1
ATOM 642 C CA . GLY A 1 80 ? -21.511 16.268 15.371 1.00 56.03 80 GLY A CA 1
ATOM 643 C C . GLY A 1 80 ? -21.060 15.050 16.194 1.00 56.03 80 GLY A C 1
ATOM 644 O O . GLY A 1 80 ? -21.630 14.755 17.241 1.00 56.03 80 GLY A O 1
ATOM 645 N N . CYS A 1 81 ? -19.952 14.397 15.821 1.00 42.62 81 CYS A N 1
ATOM 646 C CA . CYS A 1 81 ? -19.264 13.454 16.717 1.00 42.62 81 CYS A CA 1
ATOM 647 C C . CYS A 1 81 ? -18.024 14.117 17.359 1.00 42.62 81 CYS A C 1
ATOM 649 O O . CYS A 1 81 ? -17.061 14.430 16.652 1.00 42.62 81 CYS A O 1
ATOM 651 N N . PRO A 1 82 ? -17.993 14.358 18.686 1.00 46.34 82 PRO A N 1
ATOM 652 C CA . PRO A 1 82 ? -16.873 15.029 19.329 1.00 46.34 82 PRO A CA 1
ATOM 653 C C . PRO A 1 82 ? -15.687 14.062 19.443 1.00 46.34 82 PRO A C 1
ATOM 655 O O . PRO A 1 82 ? -15.727 13.079 20.182 1.00 46.34 82 PRO A O 1
ATOM 658 N N . VAL A 1 83 ? -14.587 14.386 18.760 1.00 47.66 83 VAL A N 1
ATOM 659 C CA . VAL A 1 83 ? -13.303 13.645 18.668 1.00 47.66 83 VAL A CA 1
ATOM 660 C C . VAL A 1 83 ? -12.633 13.344 20.035 1.00 47.66 83 VAL A C 1
ATOM 662 O O . VAL A 1 83 ? -11.583 12.713 20.113 1.00 47.66 83 VAL A O 1
ATOM 665 N N . LYS A 1 84 ? -13.251 13.712 21.162 1.00 40.22 84 LYS A N 1
ATOM 666 C CA . LYS A 1 84 ? -12.637 13.724 22.498 1.00 40.22 84 LYS A CA 1
ATOM 667 C C . LYS A 1 84 ? -12.689 12.394 23.266 1.00 40.22 84 LYS A C 1
ATOM 669 O O . LYS A 1 84 ? -12.089 12.313 24.331 1.00 40.22 84 LYS A O 1
ATOM 674 N N . LYS A 1 85 ? -13.364 11.342 22.775 1.00 46.31 85 LYS A N 1
ATOM 675 C CA . LYS A 1 85 ? -13.561 10.095 23.558 1.00 46.31 85 LYS A CA 1
ATOM 676 C C . LYS A 1 85 ? -12.823 8.846 23.054 1.00 46.31 85 LYS A C 1
ATOM 678 O O . LYS A 1 85 ? -12.995 7.772 23.622 1.00 46.31 85 LYS A O 1
ATOM 683 N N . TRP A 1 86 ? -11.957 8.961 22.044 1.00 34.44 86 TRP A N 1
ATOM 684 C CA . TRP A 1 86 ? -11.249 7.796 21.483 1.00 34.44 86 TRP A CA 1
ATOM 685 C C . TRP A 1 86 ? -10.057 7.311 22.328 1.00 34.44 86 TRP A C 1
ATOM 687 O O . TRP A 1 86 ? -9.743 6.124 22.307 1.00 34.44 86 TRP A O 1
ATOM 697 N N . ARG A 1 87 ? -9.438 8.183 23.138 1.00 36.56 87 ARG A N 1
ATOM 698 C CA . ARG A 1 87 ? -8.269 7.831 23.973 1.00 36.56 87 ARG A CA 1
ATOM 699 C C . ARG A 1 87 ? -8.583 6.892 25.145 1.00 36.56 87 ARG A C 1
ATOM 701 O O . ARG A 1 87 ? -7.734 6.091 25.515 1.00 36.56 87 ARG A O 1
ATOM 708 N N . ALA A 1 88 ? -9.790 6.948 25.710 1.00 40.84 88 ALA A N 1
ATOM 709 C CA . ALA A 1 88 ? -10.133 6.176 26.909 1.00 40.84 88 ALA A CA 1
ATOM 710 C C . ALA A 1 88 ? -10.411 4.686 26.630 1.00 40.84 88 ALA A C 1
ATOM 712 O O . ALA A 1 88 ? -10.252 3.856 27.518 1.00 40.84 88 ALA A O 1
ATOM 713 N N . ARG A 1 89 ? -10.814 4.329 25.401 1.00 40.84 89 ARG A N 1
ATOM 714 C CA . ARG A 1 89 ? -11.260 2.964 25.067 1.00 40.84 89 ARG A CA 1
ATOM 715 C C . ARG A 1 89 ? -10.119 2.000 24.722 1.00 40.84 89 ARG A C 1
ATOM 717 O O . ARG A 1 89 ? -10.325 0.796 24.772 1.00 40.84 89 ARG A O 1
ATOM 724 N N . LEU A 1 90 ? -8.940 2.520 24.377 1.00 44.22 90 LEU A N 1
ATOM 725 C CA . LEU A 1 90 ? -7.789 1.722 23.932 1.00 44.22 90 LEU A CA 1
ATOM 726 C C . LEU A 1 90 ? -6.679 1.590 24.986 1.00 44.22 90 LEU A C 1
ATOM 728 O O . LEU A 1 90 ? -5.628 1.040 24.682 1.00 44.22 90 LEU A O 1
ATOM 732 N N . GLY A 1 91 ? -6.872 2.099 26.210 1.00 37.84 91 GLY A N 1
ATOM 733 C CA . GLY A 1 91 ? -5.887 1.944 27.292 1.00 37.84 91 GLY A CA 1
ATOM 734 C C . GLY A 1 91 ? -4.509 2.564 27.012 1.00 37.84 91 GLY A C 1
ATOM 735 O O . GLY A 1 91 ? -3.553 2.280 27.729 1.00 37.84 91 GLY A O 1
ATOM 736 N N . ILE A 1 92 ? -4.390 3.417 25.989 1.00 48.94 92 ILE A N 1
ATOM 737 C CA . ILE A 1 92 ? -3.137 4.080 25.625 1.00 48.94 92 ILE A CA 1
ATOM 738 C C . ILE A 1 92 ? -2.875 5.169 26.667 1.00 48.94 92 ILE A C 1
ATOM 740 O O . ILE A 1 92 ? -3.476 6.247 26.621 1.00 48.94 92 ILE A O 1
ATOM 744 N N . LYS A 1 93 ? -2.000 4.884 27.639 1.00 36.97 93 LYS A N 1
ATOM 745 C CA . LYS A 1 93 ? -1.541 5.887 28.604 1.00 36.97 93 LYS A CA 1
ATOM 746 C C . LYS A 1 93 ? -0.822 6.995 27.838 1.00 36.97 93 LYS A C 1
ATOM 748 O O . LYS A 1 93 ? 0.182 6.751 27.175 1.00 36.97 93 LYS A O 1
ATOM 753 N N . ALA A 1 94 ? -1.350 8.212 27.920 1.00 45.50 94 ALA A N 1
ATOM 754 C CA . ALA A 1 94 ? -0.648 9.389 27.443 1.00 45.50 94 ALA A CA 1
ATOM 755 C C . ALA A 1 94 ? 0.652 9.528 28.250 1.00 45.50 94 ALA A C 1
ATOM 757 O O . ALA A 1 94 ? 0.606 9.639 29.474 1.00 45.50 94 ALA A O 1
ATOM 758 N N . GLN A 1 95 ? 1.803 9.512 27.578 1.00 45.72 95 GLN A N 1
ATOM 759 C CA . GLN A 1 95 ? 3.029 10.033 28.170 1.00 45.72 95 GLN A CA 1
ATOM 760 C C . GLN A 1 95 ? 2.837 11.539 28.347 1.00 45.72 95 GLN A C 1
ATOM 762 O O . GLN A 1 95 ? 2.870 12.311 27.391 1.00 45.72 95 GLN A O 1
ATOM 767 N N . THR A 1 96 ? 2.565 11.944 29.581 1.00 38.66 96 THR A N 1
ATOM 768 C CA . THR A 1 96 ? 2.652 13.337 30.001 1.00 38.66 96 THR A CA 1
ATOM 769 C C . THR A 1 96 ? 4.133 13.694 30.042 1.00 38.66 96 THR A C 1
ATOM 771 O O . THR A 1 96 ? 4.825 13.305 30.980 1.00 38.66 96 THR A O 1
ATOM 774 N N . HIS A 1 97 ? 4.635 14.407 29.032 1.00 33.31 97 HIS A N 1
ATOM 775 C CA . HIS A 1 97 ? 5.927 15.077 29.155 1.00 33.31 97 HIS A CA 1
ATOM 776 C C . HIS A 1 97 ? 5.715 16.275 30.084 1.00 33.31 97 HIS A C 1
ATOM 778 O O . HIS A 1 97 ? 5.008 17.227 29.749 1.00 33.31 97 HIS A O 1
ATOM 784 N N . ARG A 1 98 ? 6.232 16.163 31.306 1.00 33.53 98 ARG A N 1
ATOM 785 C CA . ARG A 1 98 ? 6.348 17.263 32.259 1.00 33.53 98 ARG A CA 1
ATOM 786 C C . ARG A 1 98 ? 7.713 17.899 31.990 1.00 33.53 98 ARG A C 1
ATOM 788 O O . ARG A 1 98 ? 8.696 17.195 32.165 1.00 33.53 98 ARG A O 1
ATOM 795 N N . GLN A 1 99 ? 7.671 19.162 31.553 1.00 41.72 99 GLN A N 1
ATOM 796 C CA . GLN A 1 99 ? 8.756 20.144 31.370 1.00 41.72 99 GLN A CA 1
ATOM 797 C C . GLN A 1 99 ? 10.036 19.621 30.715 1.00 41.72 99 GLN A C 1
ATOM 799 O O . GLN A 1 99 ? 10.851 18.968 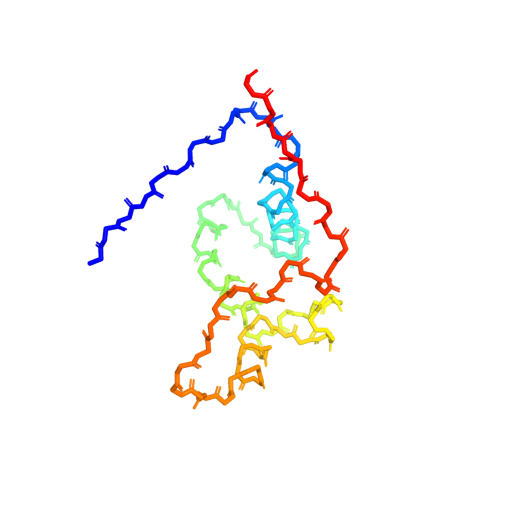31.393 1.00 41.72 99 GLN A O 1
#

Secondary structure (DSSP, 8-state):
------PPPTT-HHHHHHHHHHHHHHIIIIITTS--SSHHHHHHHHHHHHHHHHHT--BGGGTTB-HHHHHHHH----S---GGGSTTTTT--------